Protein AF-A0A920VKP4-F1 (afdb_monomer)

Nearest PDB structures (foldseek):
  3d0k-assembly1_A  TM=7.725E-01  e=8.725E-04  Bordetella parapertussis 12822
  3d0k-assembly2_B  TM=7.751E-01  e=2.000E-03  Bordetella parapertussis 12822

Radius of gyration: 14.11 Å; Cα contacts (8 Å, |Δi|>4): 122; chains: 1; bounding box: 35×20×40 Å

pLDDT: mean 94.96, std 6.58, range [54.66, 98.62]

Solvent-accessible surface area (backbone atoms only — not comparable to full-atom values): 5168 Å² total; per-residue (Å²): 139,62,68,65,61,62,48,56,40,60,36,81,41,75,52,76,37,26,71,50,18,52,89,54,97,85,58,75,75,49,72,76,44,46,74,49,33,93,24,58,31,51,27,55,58,43,50,52,53,48,40,56,72,76,41,71,80,43,44,62,40,86,42,79,36,80,86,21,43,94,39,69,65,61,44,54,72,30,74,63,32,40,39,69,75,72,52,133

Structure (mmCIF, N/CA/C/O backbone):
data_AF-A0A920VKP4-F1
#
_entry.id   AF-A0A920VKP4-F1
#
loop_
_atom_site.group_PDB
_atom_site.id
_atom_site.type_symbol
_atom_site.label_atom_id
_atom_site.label_alt_id
_atom_site.label_comp_id
_atom_site.label_asym_id
_atom_site.label_entity_id
_atom_site.label_seq_id
_atom_site.pdbx_PDB_ins_code
_atom_site.Cartn_x
_atom_site.Cartn_y
_atom_site.Cartn_z
_atom_site.occupancy
_atom_site.B_iso_or_equiv
_atom_site.auth_seq_id
_atom_site.auth_comp_id
_atom_site.auth_asym_id
_atom_site.auth_atom_id
_atom_site.pdbx_PDB_model_num
ATOM 1 N N . MET A 1 1 ? -7.205 5.553 27.805 1.00 54.66 1 MET A N 1
ATOM 2 C CA . MET A 1 1 ? -5.801 5.423 27.362 1.00 54.66 1 MET A CA 1
ATOM 3 C C . MET A 1 1 ? -5.795 4.735 26.004 1.00 54.66 1 MET A C 1
ATOM 5 O O . MET A 1 1 ? -6.635 3.875 25.791 1.00 54.66 1 MET A O 1
ATOM 9 N N . ASP A 1 2 ? -4.899 5.174 25.116 1.00 72.44 2 ASP A N 1
ATOM 10 C CA . ASP A 1 2 ? -4.674 4.716 23.728 1.00 72.44 2 ASP A CA 1
ATOM 11 C C . ASP A 1 2 ? -5.640 5.207 22.621 1.00 72.44 2 ASP A C 1
ATOM 13 O O . ASP A 1 2 ? -6.042 4.476 21.714 1.00 72.44 2 ASP A O 1
ATOM 17 N N . THR A 1 3 ? -5.987 6.499 22.654 1.00 88.06 3 THR A N 1
ATOM 18 C CA . THR A 1 3 ? -6.820 7.151 21.624 1.00 88.06 3 THR A CA 1
ATOM 19 C C . THR A 1 3 ? -6.222 7.064 20.219 1.00 88.06 3 THR A C 1
ATOM 21 O O . THR A 1 3 ? -6.973 6.895 19.263 1.00 88.06 3 THR A O 1
ATOM 24 N N . ILE A 1 4 ? -4.893 7.130 20.077 1.00 92.19 4 ILE A N 1
ATOM 25 C CA . ILE A 1 4 ? -4.223 7.096 18.768 1.00 92.19 4 ILE A CA 1
ATOM 26 C C . ILE A 1 4 ? -4.406 5.735 18.094 1.00 92.19 4 ILE A C 1
ATOM 28 O O . ILE A 1 4 ? -4.849 5.696 16.947 1.00 92.19 4 ILE A O 1
ATOM 32 N N . LYS A 1 5 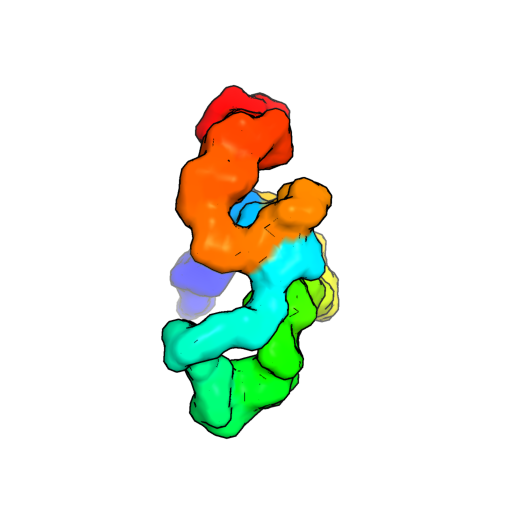? -4.131 4.623 18.791 1.00 91.50 5 LYS A N 1
ATOM 33 C CA . LYS A 1 5 ? -4.313 3.279 18.216 1.00 91.50 5 LYS A CA 1
ATOM 34 C C . LYS A 1 5 ? -5.766 3.031 17.838 1.00 91.50 5 LYS A C 1
ATOM 36 O O . LYS A 1 5 ? -6.046 2.666 16.701 1.00 91.50 5 LYS A O 1
ATOM 41 N N . ALA A 1 6 ? -6.693 3.330 18.748 1.00 91.88 6 ALA A N 1
ATOM 42 C CA . ALA A 1 6 ? -8.117 3.153 18.489 1.00 91.88 6 ALA A CA 1
ATOM 43 C C . ALA A 1 6 ? -8.611 4.008 17.306 1.00 91.88 6 ALA A C 1
ATOM 45 O O . ALA A 1 6 ? -9.526 3.616 16.585 1.00 91.88 6 ALA A O 1
ATOM 46 N N . GLN A 1 7 ? -8.042 5.196 17.090 1.00 93.50 7 GLN A N 1
ATOM 47 C CA . GLN A 1 7 ? -8.342 5.999 15.904 1.00 93.50 7 GLN A CA 1
ATOM 48 C C . GLN A 1 7 ? -7.693 5.434 14.635 1.00 93.50 7 GLN A C 1
ATOM 50 O O . GLN A 1 7 ? -8.323 5.464 13.587 1.00 93.50 7 GLN A O 1
ATOM 55 N N . LEU A 1 8 ? -6.452 4.943 14.699 1.00 93.38 8 LEU A N 1
ATOM 56 C CA . LEU A 1 8 ? -5.747 4.394 13.537 1.00 93.38 8 LEU A CA 1
ATOM 57 C C . LEU A 1 8 ? -6.424 3.134 12.994 1.00 93.38 8 LEU A C 1
ATOM 59 O O . LEU A 1 8 ? -6.599 3.024 11.786 1.00 93.38 8 LEU A O 1
ATOM 63 N N . VAL A 1 9 ? -6.826 2.218 13.875 1.00 95.44 9 VAL A N 1
ATOM 64 C CA . VAL A 1 9 ? -7.511 0.973 13.494 1.00 95.44 9 VAL A CA 1
ATOM 65 C C . VAL A 1 9 ? -8.816 1.278 12.752 1.00 95.44 9 VAL A C 1
ATOM 67 O O . VAL A 1 9 ? -9.083 0.705 11.702 1.00 95.44 9 VAL A O 1
ATOM 70 N N . ARG A 1 10 ? -9.592 2.256 13.233 1.00 94.38 10 ARG A N 1
ATOM 71 C CA . ARG A 1 10 ? -10.884 2.636 12.635 1.00 94.38 10 ARG A CA 1
ATOM 72 C C . ARG A 1 10 ? -10.779 3.481 11.364 1.00 94.38 10 ARG A C 1
ATOM 74 O O . ARG A 1 10 ? -11.786 3.655 10.680 1.00 94.38 10 ARG A O 1
ATOM 81 N N . ARG A 1 11 ? -9.610 4.053 11.061 1.00 95.44 11 ARG A N 1
ATOM 82 C CA . ARG A 1 11 ? -9.424 4.871 9.857 1.00 95.44 11 ARG A CA 1
ATOM 83 C C . ARG A 1 11 ? -9.470 3.995 8.614 1.00 95.44 11 ARG A C 1
ATOM 85 O O . ARG A 1 11 ? -8.850 2.939 8.566 1.00 95.44 11 ARG A O 1
ATOM 92 N N . ASP A 1 12 ? -10.148 4.496 7.594 1.00 93.81 12 ASP A N 1
ATOM 93 C CA . ASP A 1 12 ? -10.106 3.931 6.252 1.00 93.81 12 ASP A CA 1
ATOM 94 C C . ASP A 1 12 ? -8.756 4.277 5.602 1.00 93.81 12 ASP A C 1
ATOM 96 O O . ASP A 1 12 ? -8.505 5.413 5.191 1.00 93.81 12 ASP A O 1
ATOM 100 N N . VAL A 1 13 ? -7.845 3.305 5.586 1.00 96.06 13 VAL A N 1
ATOM 101 C CA . VAL A 1 13 ? -6.473 3.454 5.088 1.00 96.06 13 VAL A CA 1
ATOM 102 C C . VAL A 1 13 ? -6.269 2.492 3.929 1.00 96.06 13 VAL A C 1
ATOM 104 O O . VAL A 1 13 ? -6.457 1.288 4.079 1.00 96.06 13 VAL A O 1
ATOM 107 N N . ARG A 1 14 ? -5.829 3.014 2.782 1.00 97.06 14 ARG A N 1
ATOM 108 C CA . ARG A 1 14 ? -5.426 2.193 1.638 1.00 97.06 14 ARG A CA 1
ATOM 109 C C . ARG A 1 14 ? -3.928 1.929 1.727 1.00 97.06 14 ARG A C 1
ATOM 111 O O . ARG A 1 14 ? -3.136 2.872 1.716 1.00 97.06 14 ARG A O 1
ATOM 118 N N . ILE A 1 15 ? -3.537 0.663 1.807 1.00 97.69 15 ILE A N 1
ATOM 119 C CA . ILE A 1 15 ? -2.141 0.237 1.706 1.00 97.69 15 ILE A CA 1
ATOM 120 C C . ILE A 1 15 ? -1.903 -0.172 0.252 1.00 97.69 15 ILE A C 1
ATOM 122 O O . ILE A 1 15 ? -2.174 -1.305 -0.145 1.00 97.69 15 ILE A O 1
ATOM 126 N N . LEU A 1 16 ? -1.449 0.794 -0.548 1.00 98.12 16 LEU A N 1
ATOM 127 C CA . LEU A 1 16 ? -1.194 0.636 -1.979 1.00 98.12 16 LEU A CA 1
ATOM 128 C C . LEU A 1 16 ? 0.230 0.099 -2.207 1.00 98.12 16 LEU A C 1
ATOM 130 O O . LEU A 1 16 ? 1.203 0.741 -1.810 1.00 98.12 16 LEU A O 1
ATOM 134 N N . ILE A 1 17 ? 0.367 -1.074 -2.832 1.00 98.12 17 ILE A N 1
ATOM 135 C CA . ILE A 1 17 ? 1.635 -1.817 -2.929 1.00 98.12 17 ILE A CA 1
ATOM 136 C C . ILE A 1 17 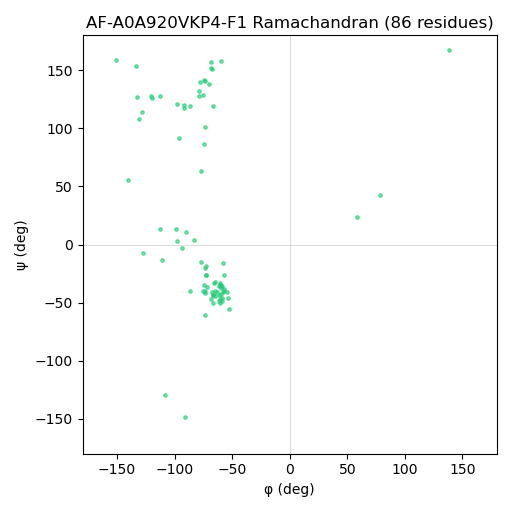? 1.876 -2.283 -4.368 1.00 98.12 17 ILE A C 1
ATOM 138 O O . ILE A 1 17 ? 1.034 -2.967 -4.935 1.00 98.12 17 ILE A O 1
ATOM 142 N N . GLY A 1 18 ? 3.035 -1.977 -4.950 1.00 98.31 18 GLY A N 1
ATOM 143 C CA . GLY A 1 18 ? 3.449 -2.550 -6.234 1.00 98.31 18 GLY A CA 1
ATOM 144 C C . GLY A 1 18 ? 3.992 -3.972 -6.063 1.00 98.31 18 GLY A C 1
ATOM 145 O O . GLY A 1 18 ? 4.819 -4.207 -5.178 1.00 98.31 18 GLY A O 1
ATOM 146 N N . ASP A 1 19 ? 3.547 -4.931 -6.877 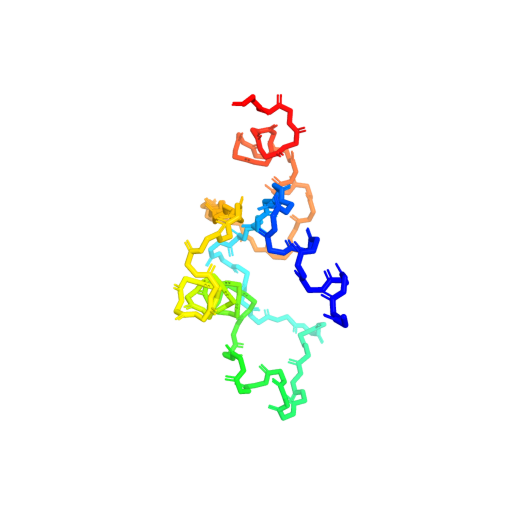1.00 98.06 19 ASP A N 1
ATOM 147 C CA . ASP A 1 19 ? 3.991 -6.335 -6.766 1.00 98.06 19 ASP A CA 1
ATOM 148 C C . ASP A 1 19 ? 5.433 -6.581 -7.242 1.00 98.06 19 ASP A C 1
ATOM 150 O O . ASP A 1 19 ? 6.065 -7.558 -6.832 1.00 98.06 19 ASP A O 1
ATOM 154 N N . ALA A 1 20 ? 5.987 -5.653 -8.023 1.00 97.50 20 ALA A N 1
ATOM 155 C CA . ALA A 1 20 ? 7.371 -5.662 -8.472 1.00 97.50 20 ALA A CA 1
ATOM 156 C C . ALA A 1 20 ? 8.281 -4.767 -7.603 1.00 97.50 20 ALA A C 1
ATOM 158 O O . ALA A 1 20 ? 9.476 -4.647 -7.896 1.00 97.50 20 ALA A O 1
ATOM 159 N N . ASP A 1 21 ? 7.765 -4.135 -6.531 1.00 96.88 21 ASP A N 1
ATOM 160 C CA . ASP A 1 21 ? 8.563 -3.296 -5.616 1.00 96.88 21 ASP A CA 1
ATOM 161 C C . ASP A 1 21 ? 9.431 -4.172 -4.700 1.00 96.88 21 ASP A C 1
ATOM 163 O O . ASP A 1 21 ? 9.062 -4.588 -3.590 1.00 96.88 21 ASP A O 1
ATOM 167 N N . SER A 1 22 ? 10.604 -4.490 -5.242 1.00 92.75 22 SER A N 1
ATOM 168 C CA . SER A 1 22 ? 11.605 -5.380 -4.673 1.00 92.75 22 SER A CA 1
ATOM 169 C C . SER A 1 22 ? 12.838 -4.611 -4.179 1.00 92.75 22 SER A C 1
ATOM 171 O O . SER A 1 22 ? 12.714 -3.676 -3.385 1.00 92.75 22 SER A O 1
ATOM 173 N N . LEU A 1 23 ? 14.043 -5.032 -4.569 1.00 83.38 23 LEU A N 1
ATOM 174 C CA . LEU A 1 23 ? 15.289 -4.417 -4.119 1.00 83.38 23 LEU A CA 1
ATOM 175 C C . LEU A 1 23 ? 15.564 -3.118 -4.876 1.00 83.38 23 LEU A C 1
ATOM 177 O O . LEU A 1 23 ? 15.405 -3.022 -6.088 1.00 83.38 23 LEU A O 1
ATOM 181 N N . SER A 1 24 ? 16.045 -2.123 -4.139 1.00 83.00 24 SER A N 1
ATOM 182 C CA . SER A 1 24 ? 16.528 -0.847 -4.670 1.00 83.00 24 SER A CA 1
ATOM 183 C C . SER A 1 24 ? 17.595 -0.298 -3.728 1.00 83.00 24 SER A C 1
ATOM 185 O O . SER A 1 24 ? 17.573 -0.639 -2.545 1.00 83.00 24 SER A O 1
ATOM 187 N N . ALA A 1 25 ? 18.458 0.604 -4.198 1.00 85.38 25 ALA A N 1
ATOM 188 C CA . ALA A 1 25 ? 19.481 1.234 -3.356 1.00 85.38 25 ALA A CA 1
ATOM 189 C C . ALA A 1 25 ? 18.903 1.965 -2.123 1.00 85.38 25 ALA A C 1
ATOM 191 O O . ALA A 1 25 ? 19.577 2.086 -1.108 1.00 85.38 25 ALA A O 1
ATOM 192 N N . SER A 1 26 ? 17.647 2.418 -2.191 1.00 90.88 26 SER A N 1
ATOM 193 C CA . SER A 1 26 ? 16.945 3.118 -1.108 1.00 90.88 26 SER A CA 1
ATOM 194 C C . SER A 1 26 ? 16.173 2.194 -0.156 1.00 90.88 26 SER A C 1
ATOM 196 O O . SER A 1 26 ? 15.327 2.663 0.609 1.00 90.88 26 SER A O 1
ATOM 198 N N . LEU A 1 27 ? 16.364 0.874 -0.235 1.00 94.56 27 LEU A N 1
ATOM 199 C CA . LEU A 1 27 ? 15.664 -0.053 0.650 1.00 94.56 27 LEU A CA 1
ATOM 200 C C . LEU A 1 27 ? 16.286 -0.022 2.051 1.00 94.56 27 LEU A C 1
ATOM 202 O O . LEU A 1 27 ? 17.488 -0.213 2.202 1.00 94.56 27 LEU A O 1
ATOM 206 N N . ASP A 1 28 ? 15.460 0.166 3.081 1.00 95.31 28 ASP A N 1
ATOM 207 C CA . ASP A 1 28 ? 15.904 0.035 4.471 1.00 95.31 28 ASP A CA 1
ATOM 208 C C . ASP A 1 28 ? 16.280 -1.426 4.765 1.00 95.31 28 ASP A C 1
ATOM 210 O O . ASP A 1 28 ? 15.439 -2.327 4.648 1.00 95.31 28 ASP A O 1
ATOM 214 N N . VAL A 1 29 ? 17.542 -1.638 5.136 1.00 95.44 29 VAL A N 1
ATOM 215 C CA . VAL A 1 29 ? 18.149 -2.940 5.461 1.00 95.44 29 VAL A CA 1
ATOM 216 C C . VAL A 1 29 ? 18.523 -3.063 6.941 1.00 95.44 29 VAL A C 1
ATOM 218 O O . VAL A 1 29 ? 19.258 -3.976 7.322 1.00 95.44 29 VAL A O 1
ATOM 221 N N . SER A 1 30 ? 18.032 -2.160 7.792 1.00 96.81 30 SER A N 1
ATOM 222 C CA . SER A 1 30 ? 18.164 -2.290 9.241 1.00 96.81 30 SER A CA 1
ATOM 223 C C . SER A 1 30 ? 17.508 -3.583 9.745 1.00 96.81 30 SER A C 1
ATOM 225 O O . SER A 1 30 ? 16.617 -4.155 9.110 1.00 96.81 30 SER A O 1
ATOM 227 N N . CYS A 1 31 ? 17.931 -4.056 10.921 1.00 97.50 31 CYS A N 1
ATOM 228 C CA . CYS A 1 31 ? 17.413 -5.295 11.511 1.00 97.50 31 CYS A CA 1
ATOM 229 C C . CYS A 1 31 ? 15.873 -5.299 11.608 1.00 97.50 31 CYS A C 1
ATOM 231 O O . CYS A 1 31 ? 15.223 -6.250 11.172 1.00 97.50 31 CYS A O 1
ATOM 233 N N . GLY A 1 32 ? 15.278 -4.201 12.092 1.00 97.06 32 GLY A N 1
ATOM 234 C CA . GLY A 1 32 ? 13.822 -4.069 12.218 1.00 97.06 32 GLY A CA 1
ATOM 235 C C . GLY A 1 32 ? 13.083 -4.083 10.876 1.00 97.06 32 GLY A C 1
ATOM 236 O O . GLY A 1 32 ? 11.975 -4.611 10.784 1.00 97.06 32 GLY A O 1
ATOM 237 N N . ALA A 1 33 ? 13.701 -3.560 9.818 1.00 96.31 33 ALA A N 1
ATOM 238 C CA . ALA A 1 33 ? 13.144 -3.601 8.474 1.00 96.31 33 ALA A CA 1
ATOM 239 C C . ALA A 1 33 ? 13.224 -5.011 7.864 1.00 96.31 33 ALA A C 1
ATOM 241 O O . ALA A 1 33 ? 12.252 -5.496 7.283 1.00 96.31 33 ALA A O 1
ATOM 242 N N . ASN A 1 34 ? 14.344 -5.711 8.060 1.00 96.31 34 ASN A N 1
ATOM 243 C CA . ASN A 1 34 ? 14.519 -7.087 7.587 1.00 96.31 34 ASN A CA 1
ATOM 244 C C . ASN A 1 34 ? 13.574 -8.072 8.284 1.00 96.31 34 ASN A C 1
ATOM 246 O O . ASN A 1 34 ? 13.078 -8.996 7.636 1.00 96.31 34 ASN A O 1
ATOM 250 N N . LEU A 1 35 ? 13.246 -7.842 9.561 1.00 97.06 35 LEU A N 1
ATOM 251 C CA . LEU A 1 35 ? 12.225 -8.614 10.275 1.00 97.06 35 LEU A CA 1
ATOM 252 C C . LEU A 1 35 ? 10.864 -8.562 9.558 1.00 97.06 35 LEU A C 1
ATOM 254 O O . LEU A 1 35 ? 10.159 -9.568 9.464 1.00 97.06 35 LEU A O 1
ATOM 258 N N . GLN A 1 36 ? 10.510 -7.407 8.991 1.00 97.44 36 GLN A N 1
ATOM 259 C CA . GLN A 1 36 ? 9.265 -7.231 8.243 1.00 97.44 36 GLN A CA 1
ATOM 260 C C . GLN A 1 36 ? 9.304 -7.903 6.865 1.00 97.44 36 GLN A C 1
ATOM 262 O O . GLN A 1 36 ? 8.253 -8.231 6.327 1.00 97.44 36 GLN A O 1
ATOM 267 N N . GLY A 1 37 ? 10.474 -8.207 6.300 1.00 95.75 37 GLY A N 1
ATOM 268 C CA . GLY A 1 37 ? 10.615 -8.971 5.055 1.00 95.75 37 GLY A CA 1
ATOM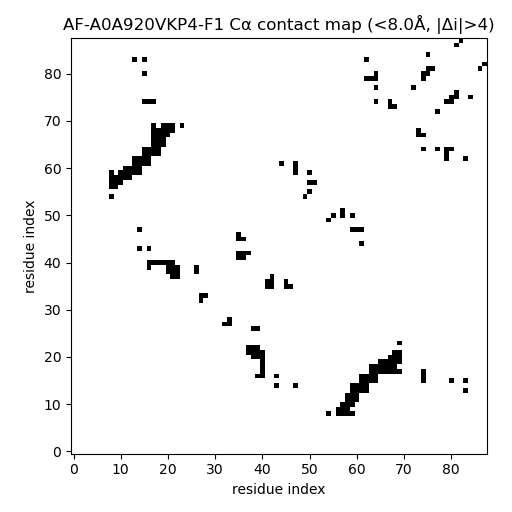 269 C C . GLY A 1 37 ? 11.686 -8.430 4.108 1.00 95.75 37 GLY A C 1
ATOM 270 O O . GLY A 1 37 ? 12.174 -7.314 4.297 1.00 95.75 37 GLY A O 1
ATOM 271 N N . PRO A 1 38 ? 12.053 -9.208 3.073 1.00 94.94 38 PRO A N 1
ATOM 272 C CA . PRO A 1 38 ? 13.158 -8.862 2.179 1.00 94.94 38 PRO A CA 1
ATOM 273 C C . PRO A 1 38 ? 12.841 -7.710 1.214 1.00 94.94 38 PRO A C 1
ATOM 275 O O . PRO A 1 38 ? 13.755 -7.019 0.783 1.00 94.94 38 PRO A O 1
ATOM 278 N N . TYR A 1 39 ? 11.567 -7.488 0.878 1.00 96.62 39 TYR A N 1
ATOM 279 C CA . TYR A 1 39 ? 11.127 -6.563 -0.180 1.00 96.62 39 TYR A CA 1
ATOM 280 C C . TYR A 1 39 ? 9.984 -5.664 0.287 1.00 96.62 39 TYR A C 1
ATOM 282 O O . TYR A 1 39 ? 9.191 -6.094 1.131 1.00 96.62 39 TYR A O 1
ATOM 290 N N . ARG A 1 40 ? 9.823 -4.469 -0.303 1.00 97.56 40 ARG A N 1
ATOM 291 C CA . ARG A 1 40 ? 8.703 -3.568 0.039 1.00 97.56 40 ARG A CA 1
ATOM 292 C C . ARG A 1 40 ? 7.351 -4.234 -0.193 1.00 97.56 40 ARG A C 1
ATOM 294 O O . ARG A 1 40 ? 6.509 -4.167 0.701 1.00 97.56 40 ARG A O 1
ATOM 301 N N . PHE A 1 41 ? 7.200 -4.983 -1.291 1.00 97.75 41 PHE A N 1
ATOM 302 C CA . PHE A 1 41 ? 6.010 -5.802 -1.531 1.00 97.75 41 PHE A CA 1
ATOM 303 C C . PHE A 1 41 ? 5.712 -6.734 -0.349 1.00 97.75 41 PHE A C 1
ATOM 305 O O . PHE A 1 41 ? 4.648 -6.669 0.264 1.00 97.75 41 PHE A O 1
ATOM 312 N N . SER A 1 42 ? 6.692 -7.553 0.048 1.00 97.06 42 SER A N 1
ATOM 313 C CA . SER A 1 42 ? 6.522 -8.507 1.151 1.00 97.06 42 SER A CA 1
ATOM 314 C C . SER A 1 42 ? 6.207 -7.832 2.490 1.00 97.06 42 SER A C 1
ATOM 316 O O . SER A 1 42 ? 5.412 -8.375 3.255 1.00 97.06 42 SER A O 1
ATOM 318 N N . ARG A 1 43 ? 6.787 -6.650 2.752 1.00 98.19 43 ARG A N 1
ATOM 319 C CA . ARG A 1 43 ? 6.585 -5.874 3.984 1.00 98.19 43 ARG A CA 1
ATOM 320 C C . ARG A 1 43 ? 5.165 -5.323 4.064 1.00 98.19 43 ARG A C 1
ATOM 322 O O . ARG A 1 43 ? 4.511 -5.529 5.081 1.00 98.19 43 ARG A O 1
ATOM 329 N N . GLY A 1 44 ? 4.658 -4.721 2.985 1.00 97.50 44 GLY A N 1
ATOM 330 C CA . GLY A 1 44 ? 3.277 -4.228 2.925 1.00 97.50 44 GLY A CA 1
ATOM 331 C C . GLY A 1 44 ? 2.250 -5.344 3.151 1.00 97.50 44 GLY A C 1
ATOM 332 O O . GLY A 1 44 ? 1.381 -5.218 4.011 1.00 97.50 44 GLY A O 1
ATOM 333 N N . ARG A 1 45 ? 2.431 -6.500 2.493 1.00 98.00 45 ARG A N 1
ATOM 334 C CA . ARG A 1 45 ? 1.578 -7.686 2.709 1.00 98.00 45 ARG A CA 1
ATOM 335 C C . ARG A 1 45 ? 1.634 -8.195 4.160 1.00 98.00 45 ARG A C 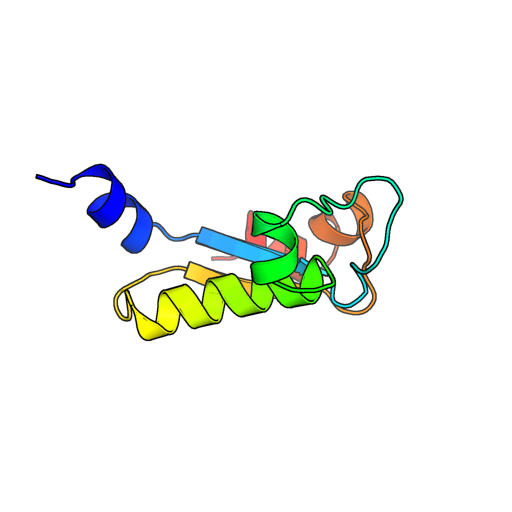1
ATOM 337 O O . ARG A 1 45 ? 0.665 -8.744 4.677 1.00 98.00 45 ARG A O 1
ATOM 344 N N . ARG A 1 46 ? 2.795 -8.088 4.821 1.00 98.19 46 ARG A N 1
ATOM 345 C CA . ARG A 1 46 ? 2.984 -8.517 6.221 1.00 98.19 46 ARG A CA 1
ATOM 346 C C . ARG A 1 46 ? 2.344 -7.548 7.204 1.00 98.19 46 ARG A C 1
ATOM 348 O O . ARG A 1 46 ? 1.818 -8.017 8.205 1.00 98.19 46 ARG A O 1
ATOM 355 N N . LEU A 1 47 ? 2.361 -6.247 6.907 1.00 97.75 47 LEU A N 1
ATOM 356 C CA . LEU A 1 47 ? 1.619 -5.244 7.667 1.00 97.75 47 LEU A CA 1
ATOM 357 C C . LEU A 1 47 ? 0.124 -5.569 7.652 1.00 97.75 47 LEU A C 1
ATOM 359 O O . LEU A 1 47 ? -0.469 -5.631 8.719 1.00 97.75 47 LEU A O 1
ATOM 363 N N . MET A 1 48 ? -0.457 -5.859 6.484 1.00 98.12 48 MET A N 1
ATOM 364 C CA . MET A 1 48 ? -1.875 -6.227 6.398 1.00 98.12 48 MET A CA 1
ATOM 365 C C . MET A 1 48 ? -2.189 -7.492 7.200 1.00 98.12 48 MET A C 1
ATOM 367 O O . MET A 1 48 ? -3.055 -7.448 8.059 1.00 98.12 48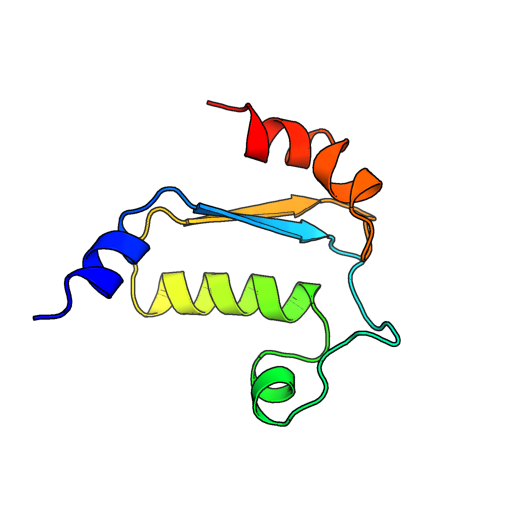 MET A O 1
ATOM 371 N N . ARG A 1 49 ? -1.384 -8.559 7.073 1.00 98.12 49 ARG A N 1
ATOM 372 C CA . ARG A 1 49 ? -1.546 -9.762 7.918 1.00 98.12 49 ARG A CA 1
ATOM 373 C C . ARG A 1 49 ? -1.414 -9.486 9.418 1.00 98.12 49 ARG A C 1
ATOM 375 O O . ARG A 1 49 ? -2.058 -10.148 10.223 1.00 98.12 49 ARG A O 1
ATOM 382 N N . PHE A 1 50 ? -0.534 -8.565 9.808 1.00 97.56 50 PHE A N 1
ATOM 383 C CA . PHE A 1 50 ? -0.402 -8.143 11.201 1.00 97.56 50 PHE A CA 1
ATOM 384 C C . PHE A 1 50 ? -1.665 -7.414 11.669 1.00 97.56 50 PHE A C 1
ATOM 386 O O . PHE A 1 50 ? -2.158 -7.695 12.760 1.00 97.56 50 PHE A O 1
ATOM 393 N N . MET A 1 51 ? -2.202 -6.519 10.839 1.00 97.81 51 MET A N 1
ATOM 394 C CA . MET A 1 51 ? -3.461 -5.837 11.113 1.00 97.81 51 MET A CA 1
ATOM 395 C C . MET A 1 51 ? -4.603 -6.858 11.240 1.00 97.81 51 MET A C 1
ATOM 397 O O . MET A 1 51 ? -5.248 -6.874 12.284 1.00 97.81 51 MET A O 1
ATOM 401 N N . ASP A 1 52 ? -4.758 -7.780 10.286 1.00 97.31 52 ASP A N 1
ATOM 402 C CA . ASP A 1 52 ? -5.808 -8.810 10.304 1.00 97.31 52 ASP A CA 1
ATOM 403 C C . ASP A 1 52 ? -5.753 -9.667 11.585 1.00 97.31 52 ASP A C 1
ATOM 405 O O . ASP A 1 52 ? -6.777 -10.008 12.175 1.00 97.31 52 ASP A O 1
ATOM 409 N N . GLN A 1 53 ? -4.541 -10.019 12.035 1.00 98.06 53 GLN A N 1
ATOM 410 C CA . GLN A 1 53 ? -4.322 -10.905 13.181 1.00 98.06 53 GLN A CA 1
ATOM 411 C C . GLN A 1 53 ? -4.571 -10.224 14.533 1.00 98.06 53 GLN A C 1
ATOM 413 O O . GLN A 1 53 ? -5.056 -10.868 15.464 1.00 98.06 53 GLN A O 1
ATOM 418 N N . PHE A 1 54 ? -4.159 -8.963 14.681 1.00 97.00 54 PHE A N 1
ATOM 419 C CA . PHE A 1 54 ? -4.120 -8.284 15.984 1.00 97.00 54 PHE A CA 1
ATOM 420 C C . PHE A 1 54 ? -5.153 -7.164 16.134 1.00 97.00 54 PHE A C 1
ATOM 422 O O . PHE A 1 54 ? -5.386 -6.716 17.255 1.00 97.00 54 PHE A O 1
ATOM 429 N N . PHE A 1 55 ? -5.768 -6.731 15.035 1.00 96.31 55 PHE A N 1
ATOM 430 C CA . PHE A 1 55 ? -6.766 -5.663 14.983 1.00 96.31 55 PHE A CA 1
ATOM 431 C C . PHE A 1 55 ? -7.887 -6.016 13.992 1.00 96.31 55 PHE A C 1
ATOM 433 O O . PHE A 1 55 ? -8.127 -5.244 13.068 1.00 96.31 55 PHE A O 1
ATOM 440 N N . PRO A 1 56 ? -8.565 -7.170 14.126 1.00 95.75 56 PRO A N 1
ATOM 441 C CA . PRO A 1 56 ? -9.518 -7.672 13.126 1.00 95.75 56 PRO A CA 1
ATOM 442 C C . PRO A 1 56 ? -10.678 -6.708 12.810 1.00 95.75 56 PRO A C 1
ATOM 444 O O . PRO A 1 56 ? -11.365 -6.868 11.806 1.00 95.75 56 PRO A O 1
ATOM 447 N N . GLU A 1 57 ? -10.911 -5.704 13.655 1.00 94.62 57 GLU A N 1
ATOM 448 C CA . GLU A 1 57 ? -11.864 -4.615 13.451 1.00 94.62 57 GLU A CA 1
ATOM 449 C C . GLU A 1 57 ? -11.335 -3.448 12.595 1.00 94.62 57 GLU A C 1
ATOM 451 O O . GLU A 1 57 ? -12.013 -2.424 12.471 1.00 94.62 57 GLU A O 1
ATOM 456 N N . HIS A 1 58 ? -10.123 -3.544 12.045 1.00 97.12 58 HIS A N 1
ATOM 457 C CA . HIS A 1 58 ? -9.540 -2.463 11.262 1.00 97.12 58 HIS A CA 1
ATOM 458 C C . HIS A 1 58 ? -10.276 -2.213 9.947 1.00 97.12 58 HIS A C 1
ATOM 460 O O . HIS A 1 58 ? -10.756 -3.126 9.279 1.00 97.12 58 HIS A O 1
ATOM 466 N N . SER A 1 59 ? -10.233 -0.963 9.490 1.00 95.69 59 SER A N 1
ATOM 467 C CA . SER A 1 59 ? -10.793 -0.560 8.192 1.00 95.69 59 SER A CA 1
ATOM 468 C C . SER A 1 59 ? -9.737 -0.464 7.082 1.00 95.69 59 SER A C 1
ATOM 470 O O . SER A 1 59 ? -9.985 0.152 6.047 1.00 95.69 59 SER A O 1
ATOM 472 N N . HIS A 1 60 ? -8.530 -1.000 7.292 1.00 97.38 60 HIS A N 1
ATOM 473 C CA . HIS A 1 60 ? -7.441 -0.912 6.311 1.00 97.38 60 HIS A CA 1
ATOM 474 C C . HIS A 1 60 ? -7.704 -1.845 5.123 1.00 97.38 60 HIS A C 1
ATOM 476 O O . HIS A 1 60 ? -8.173 -2.967 5.307 1.00 97.38 60 HIS A O 1
ATOM 482 N N . LYS A 1 61 ? -7.378 -1.396 3.907 1.00 96.94 61 LYS A N 1
ATOM 483 C CA . LYS A 1 61 ? -7.556 -2.153 2.660 1.00 96.94 61 LYS A CA 1
ATOM 484 C C . LYS A 1 61 ? -6.222 -2.349 1.949 1.00 96.94 61 LYS A C 1
ATOM 486 O O . LYS A 1 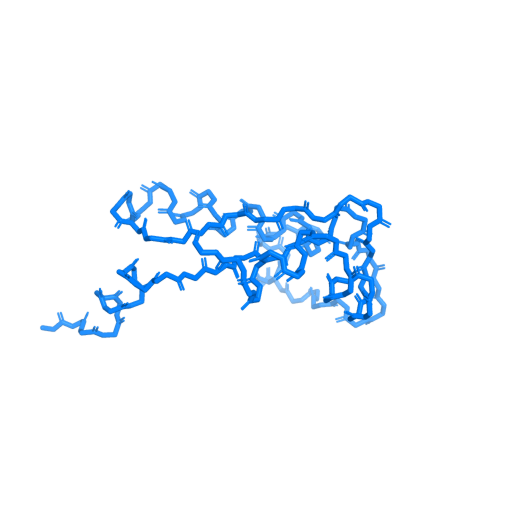61 ? -5.504 -1.384 1.686 1.00 96.94 61 LYS A O 1
ATOM 491 N N . GLU A 1 62 ? -5.916 -3.596 1.605 1.00 98.00 62 GLU A N 1
ATOM 492 C CA . GLU A 1 62 ? -4.782 -3.946 0.749 1.00 98.00 62 GLU A CA 1
ATOM 493 C C . GLU A 1 62 ? -5.134 -3.689 -0.721 1.00 98.00 62 GLU A C 1
ATOM 495 O O . GLU A 1 62 ? -6.149 -4.183 -1.209 1.00 98.00 62 GLU A O 1
ATOM 500 N N . MET A 1 63 ? -4.289 -2.945 -1.438 1.00 98.25 63 MET A N 1
ATOM 501 C CA . MET A 1 63 ? -4.461 -2.678 -2.869 1.00 98.25 63 MET A CA 1
ATOM 502 C C . MET A 1 63 ? -3.149 -2.947 -3.606 1.00 98.25 63 MET A C 1
ATOM 504 O O . MET A 1 63 ? -2.178 -2.205 -3.462 1.00 98.25 63 MET A O 1
AT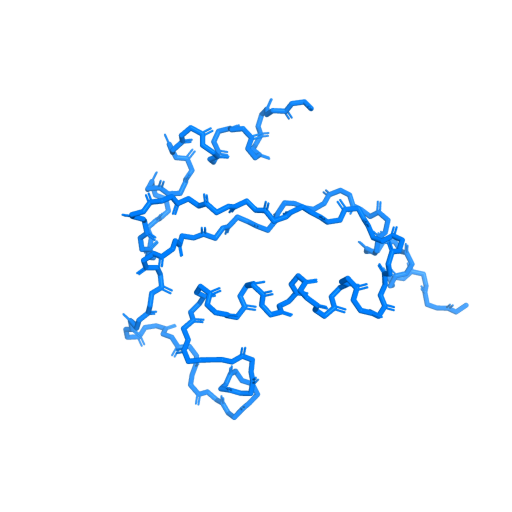OM 508 N N . VAL A 1 64 ? -3.101 -4.030 -4.385 1.00 98.50 64 VAL A N 1
ATOM 509 C CA . VAL A 1 64 ? -1.882 -4.470 -5.081 1.00 98.50 64 VAL A CA 1
ATOM 510 C C . VAL A 1 64 ? -1.899 -3.999 -6.530 1.00 98.50 64 VAL A C 1
ATOM 512 O O . VAL A 1 64 ? -2.791 -4.372 -7.284 1.00 98.50 64 VAL A O 1
ATOM 515 N N . VAL A 1 65 ? -0.898 -3.215 -6.928 1.00 98.62 65 VAL A N 1
ATOM 516 C CA . VAL A 1 65 ? -0.720 -2.725 -8.298 1.00 98.62 65 VAL A CA 1
ATOM 517 C C . VAL A 1 65 ? 0.173 -3.698 -9.078 1.00 98.62 65 VAL A C 1
ATOM 519 O O . VAL A 1 65 ? 1.336 -3.877 -8.700 1.00 98.62 65 VAL A O 1
ATOM 522 N N . PRO A 1 66 ? -0.334 -4.327 -10.154 1.00 98.25 66 PRO A N 1
ATOM 523 C CA . PRO A 1 66 ? 0.413 -5.340 -10.885 1.00 98.25 66 PRO A CA 1
ATOM 524 C C . PRO A 1 66 ? 1.520 -4.735 -11.754 1.00 98.25 66 PRO A C 1
ATOM 526 O O . PRO A 1 66 ? 1.321 -3.718 -12.417 1.00 98.25 66 PRO A O 1
ATOM 529 N N . ASN A 1 67 ? 2.659 -5.419 -11.811 1.00 97.69 67 ASN A N 1
ATOM 530 C CA . ASN A 1 67 ? 3.862 -5.092 -12.580 1.00 97.69 67 ASN A CA 1
ATOM 531 C C . ASN A 1 67 ? 4.490 -3.721 -12.266 1.00 97.69 67 ASN A C 1
ATOM 533 O O . ASN A 1 67 ? 5.198 -3.158 -13.104 1.00 97.69 67 ASN A O 1
ATOM 537 N N . VAL A 1 68 ? 4.255 -3.168 -11.072 1.00 98.12 68 VAL A N 1
ATOM 538 C CA . VAL A 1 68 ? 4.787 -1.855 -10.671 1.00 98.12 68 VAL A CA 1
ATOM 539 C C . VAL A 1 68 ? 5.812 -2.000 -9.549 1.00 98.12 68 VAL A C 1
ATOM 541 O O . VAL A 1 68 ? 5.566 -2.649 -8.535 1.00 98.12 68 VAL A O 1
ATOM 544 N N . GLY A 1 69 ? 6.987 -1.401 -9.761 1.00 96.00 69 GLY A N 1
ATOM 545 C CA . GLY A 1 69 ? 8.076 -1.324 -8.786 1.00 96.00 69 GLY A CA 1
ATOM 546 C C . GLY A 1 69 ? 8.012 -0.071 -7.909 1.00 96.00 69 GLY A C 1
ATOM 547 O O . GLY A 1 69 ? 6.945 0.482 -7.659 1.00 96.00 69 GLY A O 1
ATOM 548 N N . HIS A 1 70 ? 9.175 0.433 -7.491 1.00 96.19 70 HIS A N 1
ATOM 549 C CA . HIS A 1 70 ? 9.282 1.657 -6.690 1.00 96.19 70 HIS A CA 1
ATOM 550 C C . HIS A 1 70 ? 9.095 2.938 -7.536 1.00 96.19 70 HIS A C 1
ATOM 552 O O . HIS A 1 70 ? 10.019 3.733 -7.703 1.00 96.19 70 HIS A O 1
ATOM 558 N N . SER A 1 71 ? 7.908 3.110 -8.129 1.00 96.19 71 SER A N 1
ATOM 559 C CA . SER A 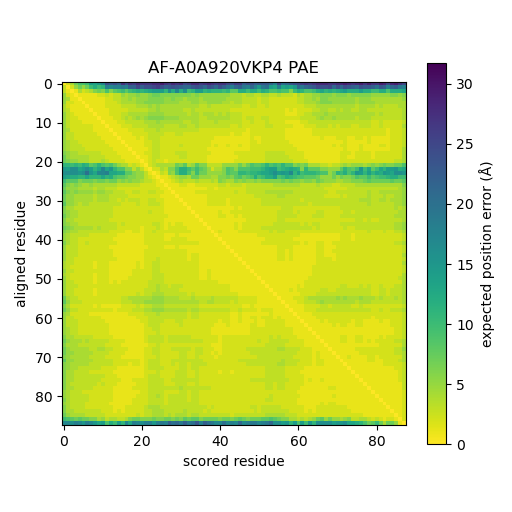1 71 ? 7.583 4.183 -9.081 1.00 96.19 71 SER A CA 1
ATOM 560 C C . SER A 1 71 ? 6.314 4.929 -8.679 1.00 96.19 71 SER A C 1
ATOM 562 O O . SER A 1 71 ? 5.219 4.377 -8.734 1.00 96.19 71 SER A O 1
ATOM 564 N N . SER A 1 72 ? 6.435 6.210 -8.327 1.00 96.06 72 SER A N 1
ATOM 565 C CA . SER A 1 72 ? 5.280 7.032 -7.941 1.00 96.06 72 SER A CA 1
ATOM 566 C C . SER A 1 72 ? 4.256 7.176 -9.068 1.00 96.06 72 SER A C 1
ATOM 568 O O . SER A 1 72 ? 3.061 7.039 -8.821 1.00 96.06 72 SER A O 1
ATOM 570 N N . SER A 1 73 ? 4.702 7.405 -10.305 1.00 98.00 73 SER A N 1
ATOM 571 C CA . SER A 1 73 ? 3.809 7.513 -11.463 1.00 98.00 73 SER A CA 1
ATOM 572 C C . SER A 1 73 ? 3.127 6.184 -11.770 1.00 98.00 73 SER A C 1
ATOM 574 O O . SER A 1 73 ? 1.918 6.165 -11.977 1.00 98.00 73 SER A O 1
ATOM 576 N N . GLY A 1 74 ? 3.872 5.073 -11.726 1.00 98.19 74 GLY A N 1
ATOM 577 C CA . GLY A 1 74 ? 3.315 3.733 -11.917 1.00 98.19 74 GLY A CA 1
ATOM 578 C C . GLY A 1 74 ? 2.247 3.397 -10.877 1.00 98.19 74 GLY A C 1
ATOM 579 O O . GLY A 1 74 ? 1.236 2.794 -11.212 1.00 98.19 74 GLY A O 1
ATOM 580 N N . MET A 1 75 ? 2.435 3.840 -9.633 1.00 98.38 75 MET A N 1
ATOM 581 C CA . MET A 1 75 ? 1.462 3.636 -8.564 1.00 98.38 75 MET A CA 1
ATOM 582 C C . MET A 1 75 ? 0.242 4.542 -8.744 1.00 98.38 75 MET A C 1
ATOM 584 O O . MET A 1 75 ? -0.860 4.036 -8.937 1.00 98.38 75 MET A O 1
ATOM 588 N N . TYR A 1 76 ? 0.423 5.866 -8.734 1.00 98.06 76 TYR A N 1
ATOM 589 C CA . TYR A 1 76 ? -0.686 6.826 -8.678 1.00 98.06 76 TYR A CA 1
ATOM 590 C C . TYR A 1 76 ? -1.485 6.957 -9.978 1.00 98.06 76 TYR A C 1
ATOM 592 O O . TYR A 1 76 ? -2.658 7.310 -9.916 1.00 98.06 76 TYR A O 1
ATOM 600 N N . LEU A 1 77 ? -0.883 6.677 -11.140 1.00 97.94 77 LEU A N 1
ATOM 601 C CA . LEU A 1 77 ? -1.581 6.729 -12.432 1.00 97.94 77 LEU A CA 1
ATOM 602 C C . LEU A 1 77 ? -2.145 5.368 -12.869 1.00 97.94 77 LEU A C 1
ATOM 604 O O . LEU A 1 77 ? -2.798 5.288 -13.908 1.00 97.94 77 LEU A O 1
ATOM 608 N N . SER A 1 78 ? -1.905 4.293 -12.110 1.00 98.38 78 SER A N 1
ATOM 609 C CA . SER A 1 78 ? -2.555 3.005 -12.374 1.00 98.38 78 SER A CA 1
ATOM 610 C C . SER A 1 78 ? -4.053 3.072 -12.077 1.00 98.38 78 SER A C 1
ATOM 612 O O . SER A 1 78 ? -4.493 3.863 -11.245 1.00 98.38 78 SER A O 1
ATOM 614 N N . ALA A 1 79 ? -4.841 2.187 -12.693 1.00 98.19 79 ALA A N 1
ATOM 615 C CA . ALA A 1 79 ? -6.269 2.077 -12.392 1.00 98.19 79 ALA A CA 1
ATOM 616 C C . ALA A 1 79 ? -6.529 1.848 -10.888 1.00 98.19 79 ALA A C 1
ATOM 618 O O . ALA A 1 79 ? -7.412 2.476 -10.317 1.00 98.19 79 ALA A O 1
ATOM 619 N N . ILE A 1 80 ? -5.711 1.013 -10.236 1.00 98.38 80 ILE A N 1
ATOM 620 C CA . ILE A 1 80 ? -5.827 0.706 -8.802 1.00 98.38 80 ILE A CA 1
ATOM 621 C C . ILE A 1 80 ? -5.386 1.895 -7.940 1.00 98.38 80 ILE A C 1
ATOM 623 O O . ILE A 1 80 ? -5.984 2.156 -6.905 1.00 98.38 80 ILE A O 1
ATOM 627 N N . GLY A 1 81 ? -4.366 2.648 -8.356 1.00 98.00 81 GLY A N 1
ATOM 628 C CA . GLY A 1 81 ? -3.955 3.865 -7.655 1.00 98.00 81 GLY A CA 1
ATOM 629 C C . GLY A 1 81 ? -4.990 4.983 -7.746 1.00 98.00 81 GLY A C 1
ATOM 630 O O . GLY A 1 81 ? -5.258 5.647 -6.748 1.00 98.00 81 GLY A O 1
ATOM 631 N N . LEU A 1 82 ? -5.609 5.163 -8.914 1.00 98.19 82 LEU A N 1
ATOM 632 C CA . LEU A 1 82 ? -6.710 6.109 -9.091 1.00 98.19 82 LEU A CA 1
ATOM 633 C C . LEU A 1 82 ? -7.934 5.700 -8.263 1.00 98.19 82 LEU A C 1
ATOM 635 O O . LEU A 1 82 ? -8.533 6.562 -7.627 1.00 98.19 82 LEU A O 1
ATOM 639 N N . ASP A 1 83 ? -8.257 4.407 -8.200 1.00 97.69 83 ASP A N 1
ATOM 640 C CA . ASP A 1 83 ? -9.299 3.881 -7.308 1.00 97.69 83 ASP A CA 1
ATOM 641 C C . ASP A 1 83 ? -8.945 4.088 -5.823 1.00 97.69 83 ASP A C 1
ATOM 643 O O . ASP A 1 83 ? -9.768 4.546 -5.038 1.00 97.69 83 ASP A O 1
ATOM 647 N N . ALA A 1 84 ? -7.687 3.883 -5.427 1.00 96.19 84 ALA A N 1
ATOM 648 C CA . ALA A 1 84 ? -7.246 4.137 -4.056 1.00 96.19 84 ALA A CA 1
ATOM 649 C C . ALA A 1 84 ? -7.416 5.608 -3.632 1.00 96.19 84 ALA A C 1
ATOM 651 O O . ALA A 1 84 ? -7.693 5.882 -2.461 1.00 96.19 84 ALA A O 1
ATOM 652 N N . LEU A 1 85 ? -7.217 6.544 -4.567 1.00 95.56 85 LEU A N 1
ATOM 653 C CA . LEU A 1 85 ? -7.273 7.989 -4.329 1.00 95.56 85 LEU A CA 1
ATOM 654 C C . LEU A 1 85 ? -8.684 8.574 -4.455 1.00 95.56 85 LEU A C 1
ATOM 656 O O . LEU A 1 85 ? -9.041 9.464 -3.684 1.00 95.56 85 LEU A O 1
ATOM 660 N N . PHE A 1 86 ? -9.452 8.114 -5.441 1.00 96.06 86 PHE A N 1
ATOM 661 C CA . PHE A 1 86 ? -10.709 8.739 -5.865 1.00 96.06 86 PHE A CA 1
ATOM 662 C C . PHE A 1 86 ? -11.895 7.769 -5.921 1.00 96.06 86 PHE A C 1
ATOM 664 O O . PHE A 1 86 ? -13.019 8.212 -6.155 1.00 96.06 86 PHE A O 1
ATOM 671 N N . GLY A 1 87 ? -11.661 6.469 -5.730 1.00 89.06 87 GLY A N 1
ATOM 672 C CA . GLY A 1 87 ? -12.705 5.455 -5.620 1.00 89.06 87 GLY A CA 1
ATOM 673 C C . GLY A 1 87 ? -13.523 5.615 -4.337 1.00 89.06 87 GLY A C 1
ATOM 674 O O . GLY A 1 87 ? -13.047 6.162 -3.335 1.00 89.06 87 GLY A O 1
ATOM 675 N N . THR A 1 88 ? -14.779 5.170 -4.396 1.00 67.69 88 THR A N 1
ATOM 676 C CA . THR A 1 88 ? -15.789 5.312 -3.332 1.00 67.69 88 THR A CA 1
ATOM 677 C C . THR A 1 88 ? -15.896 4.072 -2.462 1.00 67.69 88 THR A C 1
ATOM 679 O O . THR A 1 88 ? -16.078 2.980 -3.046 1.00 67.69 88 THR A O 1
#

Mean predicted aligned error: 3.25 Å

Sequence (88 aa):
MDTIKAQLVRRDVRILIGDADSLSASLDVSCGANLQGPYRFSRGRRLMRFMDQFFPEHSHKEMVVPNVGHSSSGMYLSAIGLDALFGT

Foldseek 3Di:
DCPPVVVQQADQAELEEEPAAADDPPQDPDPVSCVCHRGRRSNSVSVVVVCCVPPVSGNYDYFYQYPDYPDPCSRCVDPSNVCNVPND

Secondary structure (DSSP, 8-state):
--HHHHHHHHS--EEEEETT----TT---SHHHHHH-SSHHHHHHHHHHHHHHH-TT---EEEEETT--S-HHHHHTSHHHHHHHH--